Protein AF-A0A958EM51-F1 (afdb_monomer_lite)

Sequence (91 aa):
MNIETAITGYIQSLQMMDYPAELVNRRHFTFQRFLNAYDDFDSSSLRNFIEDNSFLSREYFILLKLDIFCLLRYLEQQGLIGTEVFRELEL

Radius of gyration: 12.79 Å; chains: 1; bounding box: 26×30×27 Å

Secondary structure (DSSP, 8-state):
--HHHHHHHHHHHHHTTT--HHHHHHHHHHHHHHHHHHTT--HHHHHHHHHHTTTS-HHHHHHHHHHHHHHHHHHHHTTSS-THHHHHTT-

Foldseek 3Di:
DDLVVLLVVVLVVCVVVVDDPVVSVVLVVLVVVVVVLPPVVDLVSVLVSLVVCPPPDPVVSVVSVVSVVVSVVSCVVVVNDDPVSCVSNVD

Structure (mmCIF, N/CA/C/O backbone):
data_AF-A0A958EM51-F1
#
_entry.id   AF-A0A958EM51-F1
#
loop_
_atom_site.group_PDB
_atom_site.id
_atom_site.type_symbol
_atom_site.label_atom_id
_atom_site.label_alt_id
_atom_site.label_comp_id
_atom_site.label_asym_id
_atom_site.label_entity_id
_atom_site.label_seq_id
_atom_site.pdbx_PDB_ins_code
_atom_site.Cartn_x
_atom_site.Cartn_y
_atom_site.Cartn_z
_atom_site.occupancy
_atom_site.B_iso_or_equiv
_atom_site.auth_seq_id
_atom_site.auth_comp_id
_atom_site.auth_asym_id
_atom_site.auth_atom_id
_atom_site.pdbx_PDB_model_num
ATOM 1 N N . MET A 1 1 ? -10.551 7.849 11.090 1.00 55.12 1 MET A N 1
ATOM 2 C CA . MET A 1 1 ? -9.826 8.092 9.824 1.00 55.12 1 MET A CA 1
ATOM 3 C C . MET A 1 1 ? -10.020 6.856 8.958 1.00 55.12 1 MET A C 1
ATOM 5 O O . MET A 1 1 ? -9.879 5.775 9.510 1.00 55.12 1 MET A O 1
ATOM 9 N N . ASN A 1 2 ? -10.427 6.980 7.689 1.00 71.19 2 ASN A N 1
ATOM 10 C CA . ASN A 1 2 ? -10.547 5.813 6.799 1.00 71.19 2 ASN A CA 1
ATOM 11 C C . ASN A 1 2 ? -9.191 5.519 6.117 1.00 71.19 2 ASN A C 1
ATOM 13 O O . ASN A 1 2 ? -8.316 6.388 6.074 1.00 71.19 2 ASN A O 1
ATOM 17 N N . ILE A 1 3 ? -9.002 4.297 5.614 1.00 65.38 3 ILE A N 1
ATOM 18 C CA . ILE A 1 3 ? -7.744 3.849 4.982 1.00 65.38 3 ILE A CA 1
ATOM 19 C C . ILE A 1 3 ? -7.381 4.711 3.765 1.00 65.38 3 ILE A C 1
ATOM 21 O O . ILE A 1 3 ? -6.212 5.019 3.550 1.00 65.38 3 ILE A O 1
ATOM 25 N N . GLU A 1 4 ? -8.381 5.188 3.025 1.00 67.56 4 GLU A N 1
ATOM 26 C CA . GLU A 1 4 ? -8.207 6.104 1.893 1.00 67.56 4 GLU A CA 1
ATOM 27 C C . GLU A 1 4 ? -7.528 7.427 2.310 1.00 67.56 4 GLU A C 1
ATOM 29 O O . GLU A 1 4 ? -6.597 7.900 1.652 1.00 67.56 4 GLU A O 1
ATOM 34 N N . THR A 1 5 ? -7.911 7.982 3.466 1.00 71.44 5 THR A N 1
ATOM 35 C CA . THR A 1 5 ? -7.275 9.176 4.050 1.00 71.44 5 THR A CA 1
ATOM 36 C C . THR A 1 5 ? -5.838 8.880 4.486 1.00 71.44 5 THR A C 1
ATOM 38 O O . THR A 1 5 ? -4.946 9.701 4.277 1.00 71.44 5 THR A O 1
ATOM 41 N N . ALA A 1 6 ? -5.590 7.699 5.059 1.00 64.62 6 ALA A N 1
ATOM 42 C CA . ALA A 1 6 ? -4.259 7.281 5.497 1.00 64.62 6 ALA A CA 1
ATOM 43 C C . ALA A 1 6 ? -3.288 7.120 4.309 1.00 64.62 6 ALA A C 1
ATOM 45 O O . ALA A 1 6 ? -2.161 7.610 4.347 1.00 64.62 6 ALA A O 1
ATOM 46 N N . ILE A 1 7 ? -3.743 6.504 3.217 1.00 69.00 7 ILE A N 1
ATOM 47 C CA . ILE A 1 7 ? -2.961 6.334 1.984 1.00 69.00 7 ILE A CA 1
ATOM 48 C C . ILE A 1 7 ? -2.672 7.679 1.328 1.00 69.00 7 ILE A C 1
ATOM 50 O O . ILE A 1 7 ? -1.537 7.935 0.924 1.00 69.00 7 ILE A O 1
ATOM 54 N N . THR A 1 8 ? -3.666 8.566 1.282 1.00 73.62 8 THR A N 1
ATOM 55 C CA . THR A 1 8 ? -3.473 9.935 0.792 1.00 73.62 8 THR A CA 1
ATOM 56 C C . THR A 1 8 ? -2.401 10.661 1.611 1.00 73.62 8 THR A C 1
ATOM 58 O O . THR A 1 8 ? -1.502 11.273 1.033 1.00 73.62 8 THR A O 1
ATOM 61 N N . GLY A 1 9 ? -2.427 10.530 2.943 1.00 70.56 9 GLY A N 1
ATOM 62 C CA . GLY A 1 9 ? -1.404 11.092 3.832 1.00 70.56 9 GLY A CA 1
ATOM 63 C C . GLY A 1 9 ? -0.005 10.505 3.605 1.00 70.56 9 GLY A C 1
ATOM 64 O O . GLY A 1 9 ? 0.975 11.249 3.549 1.00 70.56 9 GLY A O 1
ATOM 65 N N . TYR A 1 10 ? 0.105 9.189 3.395 1.00 73.81 10 TYR A N 1
ATOM 66 C CA . TYR A 1 10 ? 1.377 8.539 3.072 1.00 73.81 10 TYR A CA 1
ATOM 67 C C . TYR A 1 10 ? 1.949 9.039 1.736 1.00 73.81 10 TYR A C 1
ATOM 69 O O . TYR A 1 10 ? 3.111 9.442 1.669 1.00 73.81 10 TYR A O 1
ATOM 77 N N . ILE A 1 11 ? 1.132 9.099 0.681 1.00 72.44 11 ILE A N 1
ATOM 78 C CA . ILE A 1 11 ? 1.568 9.579 -0.639 1.00 72.44 11 ILE A CA 1
ATOM 79 C C . ILE A 1 11 ? 1.995 11.051 -0.584 1.00 72.44 11 ILE A C 1
ATOM 81 O O . ILE A 1 11 ? 3.027 11.408 -1.154 1.00 72.44 11 ILE A O 1
ATOM 85 N N . GLN A 1 12 ? 1.260 11.897 0.142 1.00 72.00 12 GLN A N 1
ATOM 86 C CA . GLN A 1 12 ? 1.652 13.291 0.366 1.00 72.00 12 GLN A CA 1
ATOM 87 C C . GLN A 1 12 ? 3.000 13.391 1.090 1.00 72.00 12 GLN A C 1
ATOM 89 O O . GLN A 1 12 ? 3.845 14.194 0.699 1.00 72.00 12 GLN A O 1
ATOM 94 N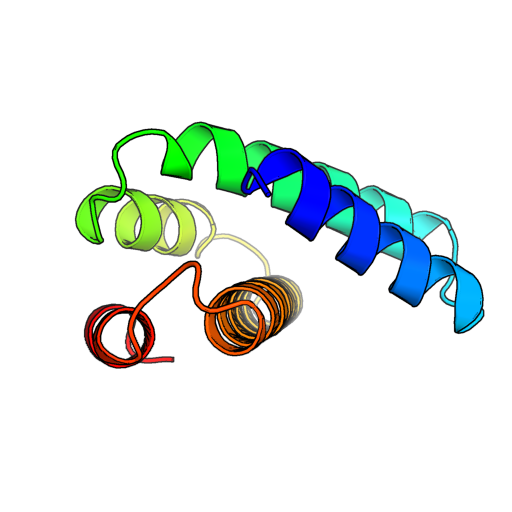 N . SER A 1 13 ? 3.254 12.540 2.090 1.00 72.94 13 SER A N 1
ATOM 95 C CA . SER A 1 13 ? 4.542 12.540 2.795 1.00 72.94 13 SER A CA 1
ATOM 96 C C . SER A 1 13 ? 5.723 12.173 1.887 1.00 72.94 13 SER A C 1
ATOM 98 O O . SER A 1 13 ? 6.804 12.737 2.039 1.00 72.94 13 SER A O 1
ATOM 100 N N . LEU A 1 14 ? 5.515 11.310 0.884 1.00 69.00 14 LEU A N 1
ATOM 101 C CA . LEU A 1 14 ? 6.532 10.994 -0.125 1.00 69.00 14 LEU A CA 1
ATOM 102 C C . LEU A 1 14 ? 6.851 12.189 -1.037 1.00 69.00 14 LEU A C 1
ATOM 104 O O . LEU A 1 14 ? 8.006 12.373 -1.417 1.00 69.00 14 LEU A O 1
ATOM 108 N N . GLN A 1 15 ? 5.853 13.013 -1.372 1.00 67.88 15 GLN A N 1
ATOM 109 C CA . GLN A 1 15 ? 6.043 14.220 -2.188 1.00 67.88 15 GLN A CA 1
ATOM 110 C C . GLN A 1 15 ? 6.841 15.302 -1.450 1.00 67.88 15 GLN A C 1
ATOM 112 O O . GLN A 1 15 ? 7.587 16.043 -2.081 1.00 67.88 15 GLN A O 1
ATOM 117 N N . MET A 1 16 ? 6.726 15.368 -0.120 1.00 74.50 16 MET A N 1
ATOM 118 C CA . MET A 1 16 ? 7.493 16.305 0.713 1.00 74.50 16 MET A CA 1
ATOM 119 C C . MET A 1 16 ? 8.966 15.898 0.896 1.00 74.50 16 MET A C 1
ATOM 121 O O . MET A 1 16 ? 9.749 16.688 1.412 1.00 74.50 16 MET A O 1
ATOM 125 N N . MET A 1 17 ? 9.346 14.680 0.490 1.00 72.75 17 MET A N 1
ATOM 126 C CA . MET A 1 17 ? 10.717 14.151 0.565 1.00 72.75 17 MET A CA 1
ATOM 127 C C . MET A 1 17 ? 11.473 14.228 -0.777 1.00 72.75 17 MET A C 1
ATOM 129 O O . MET A 1 17 ? 12.461 13.518 -0.955 1.00 72.75 17 MET A O 1
ATOM 133 N N . ASP A 1 18 ? 11.004 15.042 -1.730 1.00 72.75 18 ASP A N 1
ATOM 134 C CA . ASP A 1 18 ? 11.614 15.242 -3.058 1.00 72.75 18 ASP A CA 1
ATOM 135 C C . ASP A 1 18 ? 11.808 13.953 -3.887 1.00 72.75 18 ASP A C 1
ATOM 137 O O . ASP A 1 18 ? 12.705 13.850 -4.730 1.00 72.75 18 ASP A O 1
ATOM 141 N N . TYR A 1 19 ? 10.946 12.949 -3.696 1.00 72.31 19 TYR A N 1
ATOM 142 C CA . TYR A 1 19 ? 10.951 11.777 -4.570 1.00 72.31 19 TYR A CA 1
ATOM 143 C C . TYR A 1 19 ? 10.583 12.156 -6.016 1.00 72.31 19 TYR A C 1
ATOM 145 O O . TYR A 1 19 ? 9.695 12.985 -6.233 1.00 72.31 19 TYR A O 1
ATOM 153 N N . PRO A 1 20 ? 11.181 11.498 -7.030 1.00 76.62 20 PRO A N 1
ATOM 154 C CA . PRO A 1 20 ? 10.811 11.718 -8.423 1.00 76.62 20 PRO A CA 1
ATOM 155 C C . PRO A 1 20 ? 9.311 11.499 -8.644 1.00 76.62 20 PRO A C 1
ATOM 157 O O . PRO A 1 20 ? 8.769 10.461 -8.258 1.00 76.62 20 PRO A O 1
ATOM 160 N N . ALA A 1 21 ? 8.649 12.441 -9.321 1.00 73.69 21 ALA A N 1
ATOM 161 C CA . ALA A 1 21 ? 7.202 12.398 -9.559 1.00 73.69 21 ALA A CA 1
ATOM 162 C C . ALA A 1 21 ? 6.739 11.094 -10.236 1.00 73.69 21 ALA A C 1
ATOM 164 O O . ALA A 1 21 ? 5.665 10.578 -9.938 1.00 73.69 21 ALA A O 1
ATOM 165 N N . GLU A 1 22 ? 7.569 10.517 -11.107 1.00 72.12 22 GLU A N 1
ATOM 166 C CA . GLU A 1 22 ? 7.283 9.239 -11.759 1.00 72.12 22 GLU A CA 1
ATOM 167 C C . GLU A 1 22 ? 7.233 8.069 -10.761 1.00 72.12 22 GLU A C 1
ATOM 169 O O . GLU A 1 22 ? 6.377 7.191 -10.869 1.00 72.12 22 GLU A O 1
ATOM 174 N N . LEU A 1 23 ? 8.098 8.090 -9.742 1.00 67.12 23 LEU A N 1
ATOM 175 C CA . LEU A 1 23 ? 8.105 7.102 -8.665 1.00 67.12 23 LEU A CA 1
ATOM 176 C C . LEU A 1 23 ? 6.871 7.266 -7.767 1.00 67.12 23 LEU A C 1
ATOM 178 O O . LEU A 1 23 ? 6.222 6.282 -7.418 1.00 67.12 23 LEU A O 1
ATOM 182 N N . VAL A 1 24 ? 6.510 8.512 -7.445 1.00 70.38 24 VAL A N 1
ATOM 183 C CA . VAL A 1 24 ? 5.312 8.836 -6.655 1.00 70.38 24 VAL A CA 1
ATOM 184 C C . VAL A 1 24 ? 4.039 8.385 -7.378 1.00 70.38 24 VAL A C 1
ATOM 186 O O . VAL A 1 24 ? 3.179 7.758 -6.766 1.00 70.38 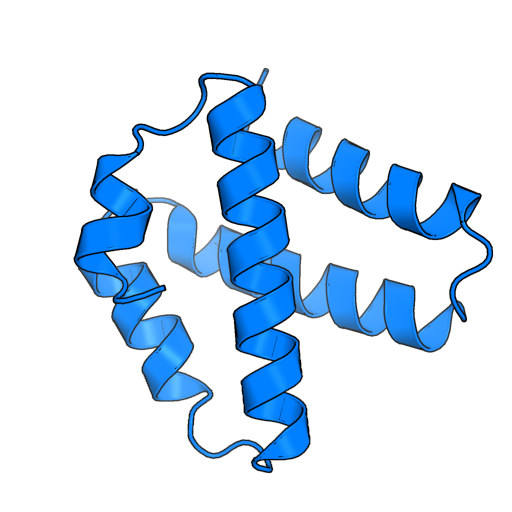24 VAL A O 1
ATOM 189 N N . ASN A 1 25 ? 3.936 8.626 -8.687 1.00 68.50 25 ASN A N 1
ATOM 190 C CA . ASN A 1 25 ? 2.786 8.204 -9.490 1.00 68.50 25 ASN A CA 1
ATOM 191 C C . ASN A 1 25 ? 2.678 6.678 -9.600 1.00 68.50 25 ASN A C 1
ATOM 193 O O . ASN A 1 25 ? 1.582 6.130 -9.482 1.00 68.50 25 ASN A O 1
ATOM 197 N N . ARG A 1 26 ? 3.805 5.973 -9.773 1.00 68.56 26 ARG A N 1
ATOM 198 C CA . ARG A 1 26 ? 3.820 4.500 -9.751 1.00 68.56 26 ARG A CA 1
ATOM 199 C C . ARG A 1 26 ? 3.369 3.958 -8.396 1.00 68.56 26 ARG A C 1
ATOM 201 O O . ARG A 1 26 ? 2.577 3.023 -8.359 1.00 68.56 26 ARG A O 1
ATOM 208 N N . ARG A 1 27 ? 3.799 4.580 -7.296 1.00 72.44 27 ARG A N 1
ATOM 209 C CA . ARG A 1 27 ? 3.342 4.243 -5.940 1.00 72.44 27 ARG A CA 1
ATOM 210 C C . ARG A 1 27 ? 1.852 4.501 -5.750 1.00 72.44 27 ARG A C 1
ATOM 212 O O . ARG A 1 27 ? 1.154 3.616 -5.275 1.00 72.44 27 ARG A O 1
ATOM 219 N N . HIS A 1 28 ? 1.343 5.651 -6.189 1.00 69.81 28 HIS A N 1
ATOM 220 C CA . HIS A 1 28 ? -0.087 5.968 -6.140 1.00 69.81 28 HIS A CA 1
ATOM 221 C C . HIS A 1 28 ? -0.933 4.919 -6.875 1.00 69.81 28 HIS A C 1
ATOM 223 O O . HIS A 1 28 ? -1.924 4.428 -6.338 1.00 69.81 28 HIS A O 1
ATOM 229 N N . PHE A 1 29 ? -0.515 4.523 -8.080 1.00 67.50 29 PHE A N 1
ATOM 230 C CA . PHE A 1 29 ? -1.180 3.473 -8.852 1.00 67.50 29 PHE A CA 1
ATOM 231 C C . PHE A 1 29 ? -1.162 2.118 -8.129 1.00 67.50 29 PHE A C 1
ATOM 233 O O . PHE A 1 29 ? -2.189 1.446 -8.029 1.00 67.50 29 PHE A O 1
ATOM 240 N N . THR A 1 30 ? -0.011 1.731 -7.577 1.00 67.69 30 THR A N 1
ATOM 241 C CA . THR A 1 30 ? 0.136 0.503 -6.788 1.00 67.69 30 THR A CA 1
ATOM 242 C C . THR A 1 30 ? -0.760 0.511 -5.547 1.00 67.69 30 THR A C 1
ATOM 244 O O . THR A 1 30 ? -1.416 -0.490 -5.273 1.00 67.69 30 THR A O 1
ATOM 247 N N . PHE A 1 31 ?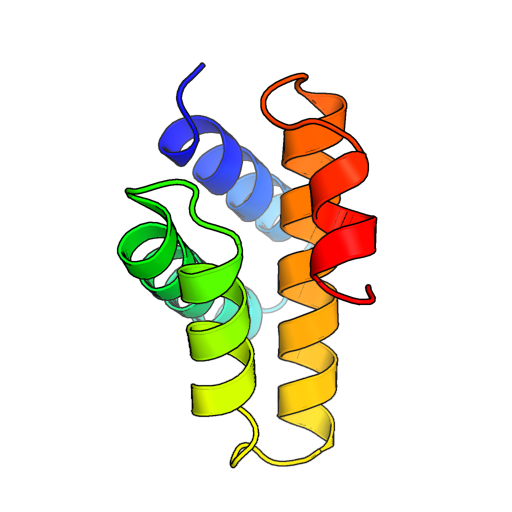 -0.861 1.639 -4.838 1.00 68.94 31 PHE A N 1
ATOM 248 C CA . PHE A 1 31 ? -1.703 1.760 -3.646 1.00 68.94 31 PHE A CA 1
ATOM 249 C C . PHE A 1 31 ? -3.201 1.797 -3.949 1.00 68.94 31 PHE A C 1
ATOM 251 O O . PHE A 1 31 ? -3.984 1.254 -3.177 1.00 68.94 31 PHE A O 1
ATOM 258 N N . GLN A 1 32 ? -3.617 2.353 -5.088 1.00 65.38 32 GLN A N 1
ATOM 259 C CA . GLN A 1 32 ? -5.003 2.220 -5.551 1.00 65.38 32 GLN A CA 1
ATOM 260 C C . GLN A 1 32 ? -5.354 0.772 -5.905 1.00 65.38 32 GLN A C 1
ATOM 262 O O . GLN A 1 32 ? -6.440 0.305 -5.571 1.00 65.38 32 GLN A O 1
ATOM 267 N N . ARG A 1 33 ? -4.439 0.028 -6.542 1.00 67.88 33 ARG A N 1
ATOM 268 C CA . ARG A 1 33 ? -4.652 -1.407 -6.799 1.00 67.88 33 ARG A CA 1
ATOM 269 C C . ARG A 1 33 ? -4.669 -2.228 -5.510 1.00 67.88 33 ARG A C 1
ATOM 271 O O . ARG A 1 33 ? -5.462 -3.155 -5.415 1.00 67.88 33 ARG A O 1
ATOM 278 N N . PHE A 1 34 ? -3.836 -1.862 -4.538 1.00 66.81 34 PHE A N 1
ATOM 279 C CA . PHE A 1 34 ? -3.845 -2.436 -3.195 1.00 66.81 34 PHE A CA 1
ATOM 280 C C . PHE A 1 34 ? -5.193 -2.203 -2.503 1.00 66.81 34 PHE A C 1
ATOM 282 O O . PHE A 1 34 ? -5.787 -3.161 -2.035 1.00 66.81 34 PHE A O 1
ATOM 289 N N . LEU A 1 35 ? -5.715 -0.969 -2.508 1.00 65.56 35 LEU A N 1
ATOM 290 C CA . LEU A 1 35 ? -7.027 -0.624 -1.940 1.00 65.56 35 LEU A CA 1
ATOM 291 C C . LEU A 1 35 ? -8.166 -1.450 -2.534 1.00 65.56 35 LEU A C 1
ATOM 293 O O . LEU A 1 35 ? -8.982 -1.987 -1.797 1.00 65.56 35 LEU A O 1
ATOM 297 N N . ASN A 1 36 ? -8.179 -1.612 -3.855 1.00 64.19 36 ASN A N 1
ATOM 298 C CA . ASN A 1 36 ? -9.198 -2.418 -4.527 1.00 64.19 36 ASN A CA 1
ATOM 299 C C . ASN A 1 36 ? -9.109 -3.914 -4.175 1.00 64.19 36 ASN A C 1
ATOM 301 O O . ASN A 1 36 ? -10.086 -4.634 -4.347 1.00 64.19 36 ASN A O 1
ATOM 305 N N . ALA A 1 37 ? -7.953 -4.388 -3.701 1.00 62.03 37 ALA A N 1
ATOM 306 C CA . ALA A 1 37 ? -7.780 -5.736 -3.158 1.00 62.03 37 ALA A CA 1
ATOM 307 C C . ALA A 1 37 ? -8.028 -5.806 -1.634 1.00 62.03 37 ALA A C 1
ATOM 309 O O . ALA A 1 37 ? -8.037 -6.896 -1.066 1.00 62.03 37 ALA A O 1
ATOM 310 N N . TYR A 1 38 ? -8.207 -4.659 -0.972 1.00 64.38 38 TYR A N 1
ATOM 311 C CA . TYR A 1 38 ? -8.259 -4.501 0.485 1.00 64.38 38 TYR A CA 1
ATOM 312 C C . TYR A 1 38 ? -9.681 -4.354 1.047 1.00 64.38 38 TYR A C 1
ATOM 314 O O . TYR A 1 38 ? -9.846 -4.394 2.265 1.00 64.38 38 TYR A O 1
ATOM 322 N N . ASP A 1 39 ? -10.702 -4.203 0.197 1.00 59.09 39 ASP A N 1
ATOM 323 C CA . ASP A 1 39 ? -12.079 -3.879 0.619 1.00 59.09 39 ASP A CA 1
ATOM 324 C C . ASP A 1 39 ? -12.725 -4.918 1.565 1.00 59.09 39 ASP A C 1
ATOM 326 O O . ASP A 1 39 ? -13.655 -4.569 2.286 1.00 59.09 39 ASP A O 1
ATOM 330 N N . ASP A 1 40 ? -12.183 -6.139 1.663 1.00 54.81 40 ASP A N 1
ATOM 331 C CA . ASP A 1 40 ? -12.679 -7.188 2.573 1.00 54.81 40 ASP A CA 1
ATOM 332 C C . ASP A 1 40 ? -11.749 -7.526 3.757 1.00 54.81 40 ASP A C 1
ATOM 334 O O . ASP A 1 40 ? -12.085 -8.388 4.567 1.00 54.81 40 ASP A O 1
ATOM 338 N N . PHE A 1 41 ? -10.586 -6.872 3.902 1.00 57.69 41 PHE A N 1
ATOM 339 C CA . PHE A 1 41 ? -9.607 -7.150 4.978 1.00 57.69 41 PHE A CA 1
ATOM 340 C C . PHE A 1 41 ? -9.203 -8.629 5.153 1.00 57.69 41 PHE A C 1
ATOM 342 O O . PHE A 1 41 ? -8.669 -9.014 6.193 1.00 57.69 41 PHE A O 1
ATOM 349 N N . ASP A 1 42 ? -9.427 -9.466 4.144 1.00 64.06 42 ASP A N 1
ATOM 350 C CA . ASP A 1 42 ? -8.995 -10.856 4.150 1.00 64.06 42 ASP A CA 1
ATOM 351 C C . ASP A 1 42 ? -7.512 -10.912 3.758 1.00 64.06 42 ASP A C 1
ATOM 353 O O . ASP A 1 42 ? -7.115 -10.466 2.674 1.00 64.06 42 ASP A O 1
ATOM 357 N N . SER A 1 43 ? -6.671 -11.461 4.636 1.00 62.69 43 SER A N 1
ATOM 358 C CA . SER A 1 43 ? -5.248 -11.677 4.359 1.00 62.69 43 SER A CA 1
ATOM 359 C C . SER A 1 43 ? -5.018 -12.556 3.128 1.00 62.69 43 SER A C 1
ATOM 361 O O . SER A 1 43 ? -3.987 -12.424 2.462 1.00 62.69 43 SER A O 1
ATOM 363 N N . SER A 1 44 ? -6.014 -13.361 2.751 1.00 66.88 44 SER A N 1
ATOM 364 C CA . SER A 1 44 ? -6.046 -14.123 1.503 1.00 66.88 44 SER A CA 1
ATOM 365 C C . SER A 1 44 ? -6.027 -13.214 0.267 1.00 66.88 44 SER A C 1
ATOM 367 O O . SER A 1 44 ? -5.263 -13.462 -0.665 1.00 66.88 44 SER A O 1
ATOM 369 N N . SER A 1 45 ? -6.792 -12.117 0.260 1.00 68.12 45 SER A N 1
ATOM 370 C CA . SER A 1 45 ? -6.864 -11.170 -0.867 1.00 68.12 45 SER A CA 1
ATOM 371 C C . SER A 1 45 ? -5.558 -10.397 -1.062 1.00 68.12 45 SER A C 1
ATOM 373 O O . SER A 1 45 ? -5.097 -10.199 -2.188 1.00 68.12 45 SER A O 1
ATOM 375 N N . LEU A 1 46 ? -4.908 -10.022 0.041 1.00 67.69 46 LEU A N 1
ATOM 376 C CA . LEU A 1 46 ? -3.591 -9.380 0.029 1.00 67.69 46 LEU A CA 1
ATOM 377 C C . LEU A 1 46 ? -2.483 -10.316 -0.448 1.00 67.69 46 LEU A C 1
ATOM 379 O O . LEU A 1 46 ? -1.625 -9.910 -1.235 1.00 67.69 46 LEU A O 1
ATOM 383 N N . ARG A 1 47 ? -2.503 -11.572 0.010 1.00 69.81 47 ARG A N 1
ATOM 384 C CA . ARG A 1 47 ? -1.558 -12.596 -0.441 1.00 69.81 47 ARG A CA 1
ATOM 385 C C . ARG A 1 47 ? -1.722 -12.854 -1.940 1.00 69.81 47 ARG A C 1
ATOM 387 O O . ARG A 1 47 ? -0.724 -12.803 -2.656 1.00 69.81 47 ARG A O 1
ATOM 394 N N . ASN A 1 48 ? -2.959 -12.990 -2.419 1.00 73.19 48 ASN A N 1
ATOM 395 C CA . ASN A 1 48 ? -3.259 -13.129 -3.846 1.00 73.19 48 ASN A CA 1
ATOM 396 C C . ASN A 1 48 ? -2.748 -11.931 -4.653 1.00 73.19 48 ASN A C 1
ATOM 398 O O . ASN A 1 48 ? -2.123 -12.123 -5.685 1.00 73.19 48 ASN A O 1
ATOM 402 N N . PHE A 1 49 ? -2.905 -10.696 -4.165 1.00 74.75 49 PHE A N 1
ATOM 403 C CA . PHE A 1 49 ? -2.341 -9.520 -4.834 1.00 74.75 49 PHE A CA 1
ATOM 404 C C . PHE A 1 49 ? -0.807 -9.575 -4.943 1.00 74.75 49 PHE A C 1
ATOM 406 O O . PHE A 1 49 ? -0.247 -9.232 -5.986 1.00 74.75 49 PHE A O 1
ATOM 413 N N . ILE A 1 50 ? -0.102 -9.997 -3.888 1.00 69.62 50 ILE A N 1
ATOM 414 C CA . ILE A 1 50 ? 1.363 -10.130 -3.915 1.00 69.62 50 ILE A CA 1
ATOM 415 C C . ILE A 1 50 ? 1.781 -11.241 -4.890 1.00 69.62 50 ILE A C 1
ATOM 417 O O . ILE A 1 50 ? 2.697 -11.037 -5.690 1.00 69.62 50 ILE A O 1
ATOM 421 N N . GLU A 1 51 ? 1.104 -12.388 -4.858 1.00 71.12 51 GLU A N 1
ATOM 422 C CA . GLU A 1 51 ? 1.360 -13.525 -5.750 1.00 71.12 51 GLU A CA 1
ATOM 423 C C . GLU A 1 51 ? 1.052 -13.190 -7.214 1.00 71.12 51 GLU A C 1
ATOM 425 O O . GLU A 1 51 ? 1.882 -13.451 -8.088 1.00 71.12 51 GLU A O 1
ATOM 430 N N . ASP A 1 52 ? -0.053 -12.498 -7.481 1.00 71.69 52 ASP A N 1
ATOM 431 C CA . ASP A 1 52 ? -0.447 -12.027 -8.809 1.00 71.69 52 ASP A CA 1
ATOM 432 C C . ASP A 1 52 ? 0.560 -11.046 -9.394 1.00 71.69 52 ASP A C 1
ATOM 434 O O . ASP A 1 52 ? 0.617 -10.894 -10.602 1.00 71.69 52 ASP A O 1
ATOM 438 N N . ASN A 1 53 ? 1.375 -10.376 -8.580 1.00 66.19 53 ASN A N 1
ATOM 439 C CA . ASN A 1 53 ? 2.422 -9.470 -9.050 1.00 66.19 53 ASN A CA 1
ATOM 440 C C . ASN A 1 53 ? 3.834 -10.089 -8.931 1.00 66.19 53 ASN A C 1
ATOM 442 O O . ASN A 1 53 ? 4.831 -9.411 -9.185 1.00 66.19 53 ASN A O 1
ATOM 446 N N . SER A 1 54 ? 3.947 -11.384 -8.602 1.00 62.19 54 SER A N 1
ATOM 447 C CA . SER A 1 54 ? 5.227 -12.111 -8.512 1.00 62.19 54 SER A CA 1
ATOM 448 C C . SER A 1 54 ? 5.915 -12.335 -9.864 1.00 62.19 54 SER A C 1
ATOM 450 O O . SER A 1 54 ? 7.117 -12.594 -9.905 1.00 62.19 54 SER A O 1
ATOM 452 N N . PHE A 1 55 ? 5.182 -12.177 -10.975 1.00 61.81 55 PHE A N 1
ATOM 453 C CA . PHE A 1 55 ? 5.730 -12.223 -12.336 1.00 61.81 55 PHE A CA 1
ATOM 454 C C . PHE A 1 55 ? 6.543 -10.973 -12.708 1.00 61.81 55 PHE A C 1
ATOM 456 O O . PHE A 1 55 ? 7.200 -10.947 -13.752 1.00 61.81 55 PHE A O 1
ATOM 463 N N . LEU A 1 56 ? 6.473 -9.913 -11.895 1.00 64.56 56 LEU A N 1
ATOM 464 C CA . LEU A 1 56 ? 7.248 -8.696 -12.104 1.00 64.56 56 LEU A CA 1
ATOM 465 C C . LEU A 1 56 ? 8.745 -9.000 -11.963 1.00 64.56 56 LEU A C 1
ATOM 467 O O . LEU A 1 56 ? 9.151 -9.952 -11.295 1.00 64.56 56 LEU A O 1
ATOM 471 N N . SER A 1 57 ? 9.594 -8.184 -12.597 1.00 71.81 57 SER A N 1
ATOM 472 C CA . SER A 1 57 ? 11.042 -8.342 -12.441 1.00 71.81 57 SER A CA 1
ATOM 473 C C . SER A 1 57 ? 11.412 -8.322 -10.956 1.00 71.81 57 SER A C 1
ATOM 475 O O . SER A 1 57 ? 10.783 -7.629 -10.154 1.00 71.81 57 SER A O 1
ATOM 477 N N . ARG A 1 58 ? 12.443 -9.081 -10.574 1.00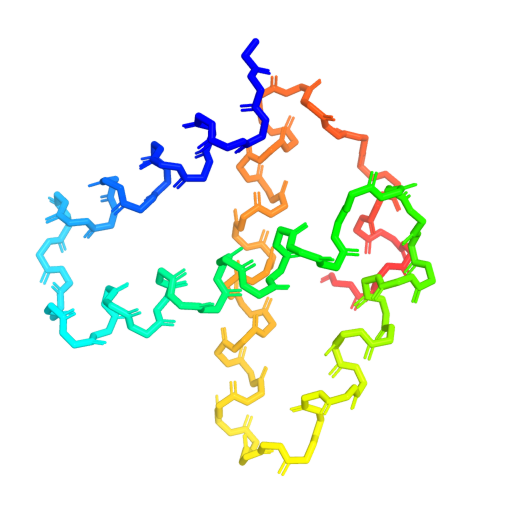 70.94 58 ARG A N 1
ATOM 478 C CA . ARG A 1 58 ? 12.837 -9.254 -9.166 1.00 70.94 58 ARG A CA 1
ATOM 479 C C . ARG A 1 58 ? 12.993 -7.924 -8.422 1.00 70.94 58 ARG A C 1
ATOM 481 O O . ARG A 1 58 ? 12.562 -7.808 -7.282 1.00 70.94 58 ARG A O 1
ATOM 488 N N . GLU A 1 59 ? 13.581 -6.925 -9.073 1.00 67.88 59 GLU A N 1
ATOM 489 C CA . GLU A 1 59 ? 13.746 -5.573 -8.525 1.00 67.88 59 GLU A CA 1
ATOM 490 C C . GLU A 1 59 ? 12.399 -4.895 -8.266 1.00 67.88 59 GLU A C 1
ATOM 492 O O . GLU A 1 59 ? 12.189 -4.306 -7.210 1.00 67.88 59 GLU A O 1
ATOM 497 N N . TYR A 1 60 ? 11.456 -5.036 -9.193 1.00 63.59 60 TYR A N 1
ATOM 498 C CA . TYR A 1 60 ? 10.131 -4.443 -9.079 1.00 63.59 60 TYR A CA 1
ATOM 499 C C . TYR A 1 60 ? 9.268 -5.152 -8.030 1.00 63.59 60 TYR A C 1
ATOM 501 O O . TYR A 1 60 ? 8.538 -4.503 -7.287 1.00 63.59 60 TYR A O 1
ATOM 509 N N . PHE A 1 61 ? 9.401 -6.473 -7.906 1.00 68.00 61 PHE A N 1
ATOM 510 C CA . PHE A 1 61 ? 8.752 -7.247 -6.851 1.00 68.00 61 PHE A CA 1
ATOM 511 C C . PHE A 1 61 ? 9.272 -6.872 -5.452 1.00 68.00 61 PHE A C 1
ATOM 513 O O . PHE A 1 61 ? 8.489 -6.739 -4.513 1.00 68.00 61 PHE A O 1
ATOM 520 N N . ILE A 1 62 ? 10.582 -6.638 -5.311 1.00 70.06 62 ILE A N 1
ATOM 521 C CA . ILE A 1 62 ? 11.182 -6.151 -4.058 1.00 70.06 62 ILE A CA 1
ATOM 522 C C . ILE A 1 62 ? 10.653 -4.754 -3.708 1.00 70.06 62 ILE A C 1
ATOM 524 O O . ILE A 1 62 ? 10.273 -4.519 -2.562 1.00 70.06 62 ILE A O 1
ATOM 528 N N . LEU A 1 63 ? 10.589 -3.844 -4.685 1.00 67.62 63 LEU A N 1
ATOM 529 C CA . LEU A 1 63 ? 10.038 -2.500 -4.485 1.00 67.62 63 LEU A CA 1
ATOM 530 C C . LEU A 1 63 ? 8.557 -2.544 -4.087 1.00 67.62 63 LEU A C 1
ATOM 532 O O . LEU A 1 63 ? 8.160 -1.854 -3.154 1.00 67.62 63 LEU A O 1
ATOM 536 N N . LEU A 1 64 ? 7.766 -3.410 -4.725 1.00 71.69 64 LEU A N 1
ATOM 537 C CA . LEU A 1 64 ? 6.363 -3.628 -4.380 1.00 71.69 64 LEU A CA 1
ATOM 538 C C . LEU A 1 64 ? 6.201 -4.121 -2.934 1.00 71.69 64 LEU A C 1
ATOM 540 O O . LEU A 1 64 ? 5.382 -3.579 -2.197 1.00 71.69 64 LEU A O 1
ATOM 544 N N . LYS A 1 65 ? 6.999 -5.110 -2.506 1.00 72.06 65 LYS A N 1
ATOM 545 C CA . LYS A 1 65 ? 6.980 -5.600 -1.117 1.00 72.06 65 LYS A CA 1
ATOM 546 C C . LYS A 1 65 ? 7.353 -4.511 -0.112 1.00 72.06 65 LYS A C 1
ATOM 548 O O . LYS A 1 65 ? 6.695 -4.397 0.918 1.00 72.06 65 LYS A O 1
ATOM 553 N N . LEU A 1 66 ? 8.377 -3.710 -0.410 1.00 72.69 66 LEU A N 1
ATOM 554 C CA . LEU A 1 66 ? 8.783 -2.583 0.434 1.00 72.69 66 LEU A CA 1
ATOM 555 C C . LEU A 1 66 ? 7.669 -1.539 0.557 1.00 72.69 66 LEU A C 1
ATOM 557 O O . LEU A 1 66 ? 7.379 -1.087 1.662 1.00 72.69 66 LEU A O 1
ATOM 561 N N . ASP A 1 67 ? 7.017 -1.194 -0.551 1.00 73.12 67 ASP A N 1
ATOM 562 C CA . ASP A 1 67 ? 5.935 -0.210 -0.562 1.00 73.12 67 ASP A CA 1
ATOM 563 C C . ASP A 1 67 ? 4.705 -0.713 0.220 1.00 73.12 67 ASP A C 1
ATOM 565 O O . ASP A 1 67 ? 4.138 0.036 1.020 1.00 73.12 67 ASP A O 1
ATOM 569 N N . ILE A 1 68 ? 4.339 -1.995 0.073 1.00 74.88 68 ILE A N 1
ATOM 570 C CA . ILE A 1 68 ? 3.278 -2.645 0.865 1.00 74.88 68 ILE A CA 1
ATOM 571 C C . ILE A 1 68 ? 3.631 -2.633 2.354 1.00 74.88 68 ILE A C 1
ATOM 573 O O . ILE A 1 68 ? 2.809 -2.234 3.177 1.00 74.88 68 ILE A O 1
ATOM 577 N N . PHE A 1 69 ? 4.859 -3.021 2.709 1.00 78.69 69 PHE A N 1
ATOM 578 C CA . PHE A 1 69 ? 5.322 -3.014 4.094 1.00 78.69 69 PHE A CA 1
ATOM 579 C C . PHE A 1 69 ? 5.259 -1.612 4.708 1.00 78.69 69 PHE A C 1
ATOM 581 O O . PHE A 1 69 ? 4.738 -1.445 5.810 1.00 78.69 69 PHE A O 1
ATOM 588 N N . CYS A 1 70 ? 5.744 -0.590 3.995 1.00 75.44 70 CYS A N 1
ATOM 589 C CA . CYS A 1 70 ? 5.696 0.793 4.462 1.00 75.44 70 CYS A CA 1
ATOM 590 C C . CYS A 1 70 ? 4.262 1.276 4.699 1.00 75.44 70 CYS A C 1
ATOM 592 O O . CYS A 1 70 ? 4.009 1.934 5.710 1.00 75.44 70 CYS A O 1
ATOM 594 N N . LEU A 1 71 ? 3.326 0.936 3.807 1.00 75.88 71 LEU A N 1
ATOM 595 C CA . LEU A 1 71 ? 1.922 1.289 3.991 1.00 75.88 71 LEU A CA 1
ATOM 596 C C . LEU A 1 71 ? 1.312 0.570 5.194 1.00 75.88 71 LEU A C 1
ATOM 598 O O . LEU A 1 71 ? 0.713 1.224 6.045 1.00 75.88 71 LEU A O 1
ATOM 602 N N . LEU A 1 72 ? 1.482 -0.749 5.300 1.00 77.06 72 LEU A N 1
ATOM 603 C CA . LEU A 1 72 ? 0.970 -1.512 6.439 1.00 77.06 72 LEU A CA 1
ATOM 604 C C . LEU A 1 72 ? 1.535 -0.961 7.751 1.00 77.06 72 LEU A C 1
ATOM 606 O O . LEU A 1 72 ? 0.791 -0.754 8.705 1.00 77.06 72 LEU A O 1
ATOM 610 N N . ARG A 1 73 ? 2.832 -0.629 7.788 1.00 80.88 73 ARG A N 1
ATOM 611 C CA . ARG A 1 73 ? 3.479 -0.035 8.965 1.00 80.88 73 ARG A CA 1
ATOM 612 C C . ARG A 1 73 ? 2.892 1.323 9.328 1.00 80.88 73 ARG A C 1
ATOM 614 O O . ARG A 1 73 ? 2.709 1.608 10.509 1.00 80.88 73 ARG A O 1
ATOM 621 N N . TYR A 1 74 ? 2.573 2.149 8.337 1.00 78.06 74 TYR A N 1
ATOM 622 C CA . TYR A 1 74 ? 1.879 3.410 8.570 1.00 78.06 74 TYR A CA 1
ATOM 623 C C . TYR A 1 74 ? 0.466 3.178 9.127 1.00 78.06 74 TYR A C 1
ATOM 625 O O . TYR A 1 74 ? 0.101 3.787 10.128 1.00 78.06 74 TYR A O 1
ATOM 633 N N . LEU A 1 75 ? -0.311 2.259 8.546 1.00 76.12 75 LEU A N 1
ATOM 634 C CA . LEU A 1 75 ? -1.657 1.920 9.024 1.00 76.12 75 LEU A CA 1
ATOM 635 C C . LEU A 1 75 ? -1.645 1.373 10.462 1.00 76.12 75 LEU A C 1
ATOM 637 O O . LEU A 1 75 ? -2.505 1.741 11.263 1.00 76.12 75 LEU A O 1
ATOM 641 N N . GLU A 1 76 ? -0.647 0.558 10.809 1.00 82.88 76 GLU A N 1
ATOM 642 C CA . GLU A 1 76 ? -0.432 0.043 12.167 1.00 82.88 76 GLU A CA 1
ATOM 643 C C . GLU A 1 76 ? -0.149 1.185 13.152 1.00 82.88 76 GLU A C 1
ATOM 645 O O . GLU A 1 76 ? -0.769 1.261 14.210 1.00 82.88 76 GLU A O 1
ATOM 650 N N . GLN A 1 77 ? 0.728 2.130 12.791 1.00 80.06 77 GLN A N 1
ATOM 651 C CA . GLN A 1 77 ? 1.020 3.311 13.616 1.00 80.06 77 GLN A CA 1
ATOM 652 C C . GLN A 1 77 ? -0.212 4.194 13.851 1.00 80.06 77 GLN A C 1
ATOM 654 O O . GLN A 1 77 ? -0.306 4.851 14.886 1.00 80.06 77 GLN A O 1
ATOM 659 N N . GLN A 1 78 ? -1.154 4.211 12.905 1.00 77.50 78 GLN A N 1
ATOM 660 C CA . GLN A 1 78 ? -2.429 4.921 13.034 1.00 77.50 78 GLN A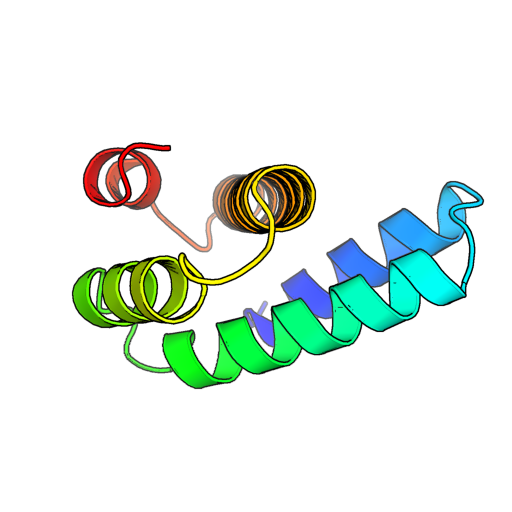 CA 1
ATOM 661 C C . GLN A 1 78 ? -3.496 4.113 13.800 1.00 77.50 78 GLN A C 1
ATOM 663 O O . GLN A 1 78 ? -4.607 4.607 13.988 1.00 77.50 78 GLN A O 1
ATOM 668 N N . GLY A 1 79 ? -3.185 2.886 14.238 1.00 79.31 79 GLY A N 1
ATOM 669 C CA . GLY A 1 79 ? -4.107 1.997 14.950 1.00 79.31 79 GLY A CA 1
ATOM 670 C C . GLY A 1 79 ? -5.227 1.430 14.074 1.00 79.31 79 GLY A C 1
ATOM 671 O O . GLY A 1 79 ? -6.267 1.036 14.597 1.00 79.31 79 GLY A O 1
ATOM 672 N N . LEU A 1 80 ? -5.047 1.430 12.749 1.00 76.00 80 LEU A N 1
ATOM 673 C CA . LEU A 1 80 ? -6.052 0.965 11.789 1.00 76.00 80 LEU A CA 1
ATOM 674 C C . LEU A 1 80 ? -5.947 -0.538 11.502 1.00 76.00 80 LEU A C 1
ATOM 676 O O . LEU A 1 80 ? -6.919 -1.127 11.039 1.00 76.00 80 LEU A O 1
ATOM 680 N N . ILE A 1 81 ? -4.790 -1.146 11.777 1.00 76.44 81 ILE A N 1
ATOM 681 C CA . ILE A 1 81 ? -4.553 -2.590 11.651 1.00 76.44 81 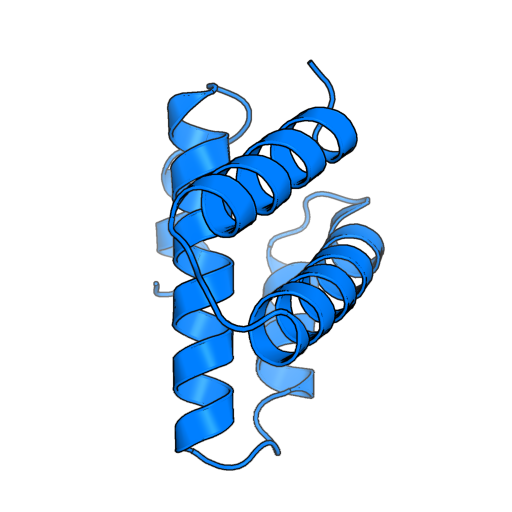ILE A CA 1
ATOM 682 C C . ILE A 1 81 ? -3.791 -3.126 12.861 1.00 76.44 81 ILE A C 1
ATOM 684 O O . ILE A 1 81 ? -3.033 -2.388 13.493 1.00 76.44 81 ILE A O 1
ATOM 688 N N . GLY A 1 82 ? -3.964 -4.416 13.148 1.00 80.50 82 GLY A N 1
ATOM 689 C CA . GLY A 1 82 ? -3.166 -5.138 14.135 1.00 80.50 82 GLY A CA 1
ATOM 690 C C . GLY A 1 82 ? -1.846 -5.669 13.564 1.00 80.50 82 GLY A C 1
ATOM 691 O O . GLY A 1 82 ? -1.692 -5.873 12.357 1.00 80.50 82 GLY A O 1
ATOM 692 N N . THR A 1 83 ? -0.872 -5.912 14.443 1.00 84.19 83 THR A N 1
ATOM 693 C CA . THR A 1 83 ? 0.467 -6.422 14.090 1.00 84.19 83 THR A CA 1
ATOM 694 C C . THR A 1 83 ? 0.434 -7.859 13.534 1.00 84.19 83 THR A C 1
ATOM 696 O O . THR A 1 83 ? 1.403 -8.334 12.942 1.00 84.19 83 THR A O 1
ATOM 699 N N . GLU A 1 84 ? -0.658 -8.597 13.731 1.00 79.50 84 GLU A N 1
ATOM 700 C CA . GLU A 1 84 ? -0.898 -9.928 13.165 1.00 79.50 84 GLU A CA 1
ATOM 701 C C . GLU A 1 84 ? -0.887 -9.947 11.628 1.00 79.50 84 GLU A C 1
ATOM 703 O O . GLU A 1 84 ? -0.395 -10.916 11.053 1.00 79.50 84 GLU A O 1
ATOM 708 N N . VAL A 1 85 ? -1.275 -8.850 10.966 1.00 76.25 85 VAL A N 1
ATOM 709 C CA . VAL A 1 85 ? -1.293 -8.739 9.494 1.00 76.25 85 VAL A CA 1
ATOM 710 C C . VAL A 1 85 ? 0.100 -8.950 8.884 1.00 76.25 85 VAL A C 1
ATOM 712 O O . VAL A 1 85 ? 0.242 -9.611 7.859 1.00 76.25 85 VAL A O 1
ATOM 715 N N . PHE A 1 86 ? 1.161 -8.456 9.529 1.00 79.31 86 PHE A N 1
ATOM 716 C CA . PHE A 1 86 ? 2.538 -8.641 9.048 1.00 79.31 86 PHE A CA 1
ATOM 717 C C . PHE A 1 86 ? 2.989 -10.101 9.141 1.00 79.31 86 PHE A C 1
ATOM 719 O O . PHE A 1 86 ? 3.666 -10.603 8.247 1.00 79.31 86 PHE A O 1
ATOM 726 N N . ARG A 1 87 ? 2.566 -10.801 10.204 1.00 77.88 87 ARG A N 1
ATOM 727 C CA . ARG A 1 87 ? 2.873 -12.223 10.401 1.00 77.88 87 ARG A CA 1
ATOM 728 C C . ARG A 1 87 ? 2.194 -13.096 9.346 1.00 77.88 87 ARG A C 1
ATOM 730 O O . ARG A 1 87 ? 2.823 -14.027 8.858 1.00 77.88 87 ARG A O 1
ATOM 737 N N . GLU A 1 88 ? 0.952 -12.787 8.977 1.00 73.50 88 GLU A N 1
ATOM 738 C CA . GLU A 1 88 ? 0.198 -13.532 7.953 1.00 73.50 88 GLU A CA 1
ATOM 739 C C . GLU A 1 88 ? 0.758 -13.342 6.532 1.00 73.50 88 GLU A C 1
ATOM 741 O O . GLU A 1 88 ? 0.718 -14.259 5.702 1.00 73.50 88 GLU A O 1
ATOM 746 N N . LEU A 1 89 ? 1.332 -12.168 6.260 1.00 69.25 89 LEU A N 1
ATOM 747 C CA . LEU A 1 89 ? 1.902 -11.815 4.958 1.00 69.25 89 LEU A CA 1
ATOM 748 C C . LEU A 1 89 ? 3.378 -12.205 4.786 1.00 69.25 89 LEU A C 1
ATOM 750 O O . LEU A 1 89 ? 3.922 -12.001 3.700 1.00 69.25 89 LEU A O 1
ATOM 754 N N . GLU A 1 90 ? 4.017 -12.772 5.816 1.00 70.50 90 GLU A N 1
ATOM 755 C CA . GLU A 1 90 ? 5.452 -13.109 5.814 1.00 70.50 90 GLU A CA 1
ATOM 756 C C . GLU A 1 90 ? 6.338 -11.908 5.403 1.00 70.50 90 GLU A C 1
ATOM 758 O O . GLU A 1 90 ? 7.268 -12.039 4.596 1.00 70.50 90 GLU A O 1
ATOM 763 N N . LEU A 1 91 ? 6.011 -10.722 5.933 1.00 65.19 91 LEU A N 1
ATOM 764 C CA . LEU A 1 91 ? 6.745 -9.461 5.751 1.00 65.19 91 LEU A CA 1
ATOM 765 C C . LEU A 1 91 ? 7.603 -9.142 6.981 1.00 65.19 91 LEU A C 1
ATOM 767 O O . LEU A 1 91 ? 8.747 -8.682 6.770 1.00 65.19 91 LEU A O 1
#

pLDDT: mean 70.65, std 5.8, range [54.81, 84.19]